Protein AF-0000000074090756 (afdb_homodimer)

Organism: Heligmosomoides polygyrus (NCBI:txid6339)

Structure (mmCIF, N/CA/C/O backbone):
data_AF-0000000074090756-model_v1
#
loop_
_entity.id
_entity.type
_entity.pdbx_description
1 polymer 'Transcriptional regulator'
#
loop_
_atom_site.group_PDB
_atom_site.id
_atom_site.type_symbol
_atom_site.label_atom_id
_atom_site.label_alt_id
_atom_site.label_comp_id
_atom_site.label_asym_id
_atom_site.label_entity_id
_atom_site.label_seq_id
_atom_site.pdbx_PDB_ins_code
_atom_site.Cartn_x
_atom_site.Cartn_y
_atom_site.Cartn_z
_atom_site.occupancy
_atom_site.B_iso_or_equiv
_atom_site.auth_seq_id
_atom_site.auth_comp_id
_atom_site.auth_asym_id
_atom_site.auth_atom_id
_atom_site.pdbx_PDB_model_num
ATOM 1 N N . LEU A 1 1 ? -20.641 3.959 28.344 1 24.17 1 LEU A N 1
ATOM 2 C CA . LEU A 1 1 ? -21.125 2.807 27.609 1 24.17 1 LEU A CA 1
ATOM 3 C C . LEU A 1 1 ? -21.109 3.082 26.109 1 24.17 1 LEU A C 1
ATOM 5 O O . LEU A 1 1 ? -20.828 2.184 25.312 1 24.17 1 LEU A O 1
ATOM 9 N N . ALA A 1 2 ? -21.719 4.281 25.625 1 32.06 2 ALA A N 1
ATOM 10 C CA . ALA A 1 2 ? -21.797 4.711 24.234 1 32.06 2 ALA A CA 1
ATOM 11 C C . ALA A 1 2 ? -20.406 4.762 23.594 1 32.06 2 ALA A C 1
ATOM 13 O O . ALA A 1 2 ? -20.25 4.582 22.391 1 32.06 2 ALA A O 1
ATOM 14 N N . SER A 1 3 ? -19.391 5.289 24.328 1 30.27 3 SER A N 1
ATOM 15 C CA . SER A 1 3 ? -18.047 5.457 23.797 1 30.27 3 SER A CA 1
ATOM 16 C C . SER A 1 3 ? -17.406 4.109 23.469 1 30.27 3 SER A C 1
ATOM 18 O O . SER A 1 3 ? -16.453 4.043 22.703 1 30.27 3 SER A O 1
ATOM 20 N N . PHE A 1 4 ? -17.594 3.074 24.344 1 32.22 4 PHE A N 1
ATOM 21 C CA . PHE A 1 4 ? -17.094 1.721 24.125 1 32.22 4 PHE A CA 1
ATOM 22 C C . PHE A 1 4 ? -17.719 1.111 22.875 1 32.22 4 PHE A C 1
ATOM 24 O O . PHE A 1 4 ? -17.203 0.12 22.344 1 32.22 4 PHE A O 1
ATOM 31 N N . VAL A 1 5 ? -18.984 1.32 22.625 1 34.88 5 VAL A N 1
ATOM 32 C CA . VAL A 1 5 ? -19.688 0.781 21.469 1 34.88 5 VAL A CA 1
ATOM 33 C C . VAL A 1 5 ? -19.141 1.413 20.188 1 34.88 5 VAL A C 1
ATOM 35 O O . VAL A 1 5 ? -19.312 0.867 19.094 1 34.88 5 VAL A O 1
ATOM 38 N N . LYS A 1 6 ? -18.844 2.658 20.203 1 39.28 6 LYS A N 1
ATOM 39 C CA . LYS A 1 6 ? -18.281 3.309 19.016 1 39.28 6 LYS A CA 1
ATOM 40 C C . LYS A 1 6 ? -16.953 2.656 18.609 1 39.28 6 LYS A C 1
ATOM 42 O O . LYS A 1 6 ? -16.547 2.738 17.453 1 39.28 6 LYS A O 1
ATOM 47 N N . ALA A 1 7 ? -16.219 2.082 19.578 1 38.94 7 ALA A N 1
ATOM 48 C CA . ALA A 1 7 ? -14.953 1.4 19.359 1 38.94 7 ALA A CA 1
ATOM 49 C C . ALA A 1 7 ? -15.164 0.058 18.656 1 38.94 7 ALA A C 1
ATOM 51 O O . ALA A 1 7 ? -14.211 -0.548 18.156 1 38.94 7 ALA A O 1
ATOM 52 N N . THR A 1 8 ? -16.234 -0.607 18.984 1 38.72 8 THR A N 1
ATOM 53 C CA . THR A 1 8 ? -16.531 -1.948 18.484 1 38.72 8 THR A CA 1
ATOM 54 C C . THR A 1 8 ? -17.016 -1.895 17.047 1 38.72 8 THR A C 1
ATOM 56 O O . THR A 1 8 ? -17.359 -2.926 16.453 1 38.72 8 THR A O 1
ATOM 59 N N . GLU A 1 9 ? -17.812 -0.86 16.656 1 43.72 9 GLU A N 1
ATOM 60 C CA . GLU A 1 9 ? -18.203 -0.873 15.258 1 43.72 9 GLU A CA 1
ATOM 61 C C . GLU A 1 9 ? -16.984 -1.07 14.352 1 43.72 9 GLU A C 1
ATOM 63 O O . GLU A 1 9 ? -15.953 -0.426 14.539 1 43.72 9 GLU A O 1
ATOM 68 N N . LYS A 1 10 ? -17.031 -2.199 13.867 1 45.69 10 LYS A N 1
ATOM 69 C CA . LYS A 1 10 ? -16 -2.439 12.859 1 45.69 10 LYS A CA 1
ATOM 70 C C . LYS A 1 10 ? -15.656 -1.155 12.117 1 45.69 10 LYS A C 1
ATOM 72 O O . LYS A 1 10 ? -16.516 -0.536 11.5 1 45.69 10 LYS A O 1
ATOM 77 N N . PRO A 1 11 ? -14.68 -0.444 12.68 1 53.34 11 PRO A N 1
ATOM 78 C CA . PRO A 1 11 ? -14.406 0.797 11.945 1 53.34 11 PRO A CA 1
ATOM 79 C C . PRO A 1 11 ? -14.688 0.678 10.453 1 53.34 11 PRO A C 1
ATOM 81 O O . PRO A 1 11 ? -14.344 -0.33 9.836 1 53.34 11 PRO A O 1
ATOM 84 N N . GLU A 1 12 ? -15.875 1.25 9.93 1 70.44 12 GLU A N 1
ATOM 85 C CA . GLU A 1 12 ? -16.125 1.373 8.492 1 70.44 12 GLU A CA 1
ATOM 86 C C . GLU A 1 12 ? -14.828 1.503 7.711 1 70.44 12 GLU A C 1
ATOM 88 O O . GLU A 1 12 ? -13.922 2.234 8.117 1 70.44 12 GLU A O 1
ATOM 93 N N . LEU A 1 13 ? -14.5 0.458 7 1 87.25 13 LEU A N 1
ATOM 94 C CA . LEU A 1 13 ? -13.344 0.496 6.109 1 87.25 13 LEU A CA 1
ATOM 95 C C . LEU A 1 13 ? -13.281 1.822 5.359 1 87.25 13 LEU A C 1
ATOM 97 O O . LEU A 1 13 ? -14.258 2.232 4.73 1 87.25 13 LEU A O 1
ATOM 101 N N . ASP A 1 14 ? -12.211 2.6 5.523 1 91.5 14 ASP A N 1
ATOM 102 C CA . ASP A 1 14 ? -12.016 3.814 4.738 1 91.5 14 ASP A CA 1
ATOM 103 C C . ASP A 1 14 ? -11.227 3.529 3.467 1 91.5 14 ASP A C 1
ATOM 105 O O . ASP A 1 14 ? -10.969 2.369 3.135 1 91.5 14 ASP A O 1
ATOM 109 N N . CYS A 1 15 ? -11.023 4.582 2.664 1 95.69 15 CYS A N 1
ATOM 110 C CA . CYS A 1 15 ? -10.375 4.434 1.369 1 95.69 15 CYS A CA 1
ATOM 111 C C . CYS A 1 15 ? -8.961 3.885 1.531 1 95.69 15 CYS A C 1
ATOM 113 O O . CYS A 1 15 ? -8.461 3.184 0.652 1 95.69 15 CYS A O 1
ATOM 115 N N . TYR A 1 16 ? -8.305 4.129 2.674 1 97 16 TYR A N 1
ATOM 116 C CA . TYR A 1 16 ? -6.957 3.625 2.928 1 97 16 TYR A CA 1
ATOM 117 C C . TYR A 1 16 ? -6.977 2.125 3.197 1 97 16 TYR A C 1
ATOM 119 O O . TYR A 1 16 ? -6.148 1.381 2.67 1 97 16 TYR A O 1
ATOM 127 N N . ASP A 1 17 ? -7.93 1.695 3.992 1 95 17 ASP A N 1
ATOM 128 C CA . ASP A 1 17 ? -8.117 0.267 4.23 1 95 17 ASP A CA 1
ATOM 129 C C . ASP A 1 17 ? -8.352 -0.483 2.922 1 95 17 ASP A C 1
ATOM 131 O O . ASP A 1 17 ? -7.727 -1.519 2.674 1 95 17 ASP A O 1
ATOM 135 N N . ILE A 1 18 ? -9.219 0.017 2.123 1 96.94 18 ILE A N 1
ATOM 136 C CA . ILE A 1 18 ? -9.617 -0.648 0.888 1 96.94 18 ILE A CA 1
ATOM 137 C C . ILE A 1 18 ? -8.414 -0.789 -0.037 1 96.94 18 ILE A C 1
ATOM 139 O O . ILE A 1 18 ? -8.133 -1.878 -0.545 1 96.94 18 ILE A O 1
ATOM 143 N N . SER A 1 19 ? -7.691 0.298 -0.228 1 97.69 19 SER A N 1
ATOM 144 C CA . SER A 1 19 ? -6.516 0.279 -1.089 1 97.69 19 SER A CA 1
ATOM 145 C C . SER A 1 19 ? -5.488 -0.738 -0.601 1 97.69 19 SER A C 1
ATOM 147 O O . SER A 1 19 ? -4.988 -1.549 -1.384 1 97.69 19 SER A O 1
ATOM 149 N N . CYS A 1 20 ? -5.262 -0.759 0.696 1 98.06 20 CYS A N 1
ATOM 150 C CA . CYS A 1 20 ? -4.227 -1.621 1.251 1 98.06 20 CYS A CA 1
ATOM 151 C C . CYS A 1 20 ? -4.684 -3.074 1.283 1 98.06 20 CYS A C 1
ATOM 153 O O . CYS A 1 20 ? -3.885 -3.986 1.074 1 98.06 20 CYS A O 1
ATOM 155 N N . MET A 1 21 ? -5.953 -3.324 1.491 1 95.5 21 MET A N 1
ATOM 156 C CA . MET A 1 21 ? -6.488 -4.684 1.443 1 95.5 21 MET A CA 1
ATOM 157 C C . MET A 1 21 ? -6.391 -5.258 0.035 1 95.5 21 MET A C 1
ATOM 159 O O . MET A 1 21 ? -6.055 -6.43 -0.14 1 95.5 21 MET A O 1
ATOM 163 N N . ASN A 1 22 ? -6.734 -4.418 -0.958 1 97.19 22 ASN A N 1
ATOM 164 C CA . ASN A 1 22 ? -6.574 -4.828 -2.35 1 97.19 22 ASN A CA 1
ATOM 165 C C . ASN A 1 22 ? -5.125 -5.188 -2.664 1 97.19 22 ASN A C 1
ATOM 167 O O . ASN A 1 22 ? -4.859 -6.191 -3.33 1 97.19 22 ASN A O 1
ATOM 171 N N . MET A 1 23 ? -4.219 -4.359 -2.164 1 98.44 23 MET A N 1
ATOM 172 C CA . MET A 1 23 ? -2.793 -4.605 -2.369 1 98.44 23 MET A CA 1
ATOM 173 C C . MET A 1 23 ? -2.373 -5.93 -1.743 1 98.44 23 MET A C 1
ATOM 175 O O . MET A 1 23 ? -1.703 -6.738 -2.387 1 98.44 23 MET A O 1
ATOM 179 N N . ALA A 1 24 ? -2.791 -6.191 -0.531 1 97.69 24 ALA A N 1
ATOM 180 C CA . ALA A 1 24 ? -2.443 -7.434 0.16 1 97.69 24 ALA A CA 1
ATOM 181 C C . ALA A 1 24 ? -2.949 -8.648 -0.609 1 97.69 24 ALA A C 1
ATOM 183 O O . ALA A 1 24 ? -2.223 -9.633 -0.777 1 97.69 24 ALA A O 1
ATOM 184 N N . SER A 1 25 ? -4.172 -8.523 -1.078 1 97.31 25 SER A N 1
ATOM 185 C CA . SER A 1 25 ? -4.781 -9.602 -1.846 1 97.31 25 SER A CA 1
ATOM 186 C C . SER A 1 25 ? -3.994 -9.883 -3.121 1 97.31 25 SER A C 1
ATOM 188 O O . SER A 1 25 ? -3.785 -11.047 -3.482 1 97.31 25 SER A O 1
ATOM 190 N N . THR A 1 26 ? -3.619 -8.852 -3.783 1 98.12 26 THR A N 1
ATOM 191 C CA . THR A 1 26 ? -2.861 -9 -5.02 1 98.12 26 THR A CA 1
ATOM 192 C C . THR A 1 26 ? -1.505 -9.641 -4.75 1 98.12 26 THR A C 1
ATOM 194 O O . THR A 1 26 ? -1.059 -10.5 -5.516 1 98.12 26 THR A O 1
ATOM 197 N N . LEU A 1 27 ? -0.871 -9.219 -3.668 1 98.19 27 LEU A N 1
ATOM 198 C CA . LEU A 1 27 ? 0.419 -9.797 -3.311 1 98.19 27 LEU A CA 1
ATOM 199 C C . LEU A 1 27 ? 0.28 -11.281 -3.002 1 98.19 27 LEU A C 1
ATOM 201 O O . LEU A 1 27 ? 1.117 -12.094 -3.416 1 98.19 27 LEU A O 1
ATOM 205 N N . ARG A 1 28 ? -0.75 -11.641 -2.377 1 95.81 28 ARG A N 1
ATOM 206 C CA . ARG A 1 28 ? -1.021 -13.047 -2.1 1 95.81 28 ARG A CA 1
ATOM 207 C C . ARG A 1 28 ? -1.191 -13.836 -3.395 1 95.81 28 ARG A C 1
ATOM 209 O O . ARG A 1 28 ? -0.729 -14.969 -3.498 1 95.81 28 ARG A O 1
ATOM 216 N N . ASN A 1 29 ? -1.888 -13.219 -4.293 1 96.44 29 ASN A N 1
ATOM 217 C CA . ASN A 1 29 ? -2.088 -13.859 -5.59 1 96.44 29 ASN A CA 1
ATOM 218 C C . ASN A 1 29 ? -0.763 -14.078 -6.316 1 96.44 29 ASN A C 1
ATOM 220 O O . ASN A 1 29 ? -0.55 -15.133 -6.922 1 96.44 29 ASN A O 1
ATOM 224 N N . ILE A 1 30 ? 0.135 -13.07 -6.262 1 97.62 30 ILE A N 1
ATOM 225 C CA . ILE A 1 30 ? 1.442 -13.203 -6.895 1 97.62 30 ILE A CA 1
ATOM 226 C C . ILE A 1 30 ? 2.225 -14.328 -6.23 1 97.62 30 ILE A C 1
ATOM 228 O O . ILE A 1 30 ? 2.902 -15.109 -6.906 1 97.62 30 ILE A O 1
ATOM 232 N N . ALA A 1 31 ? 2.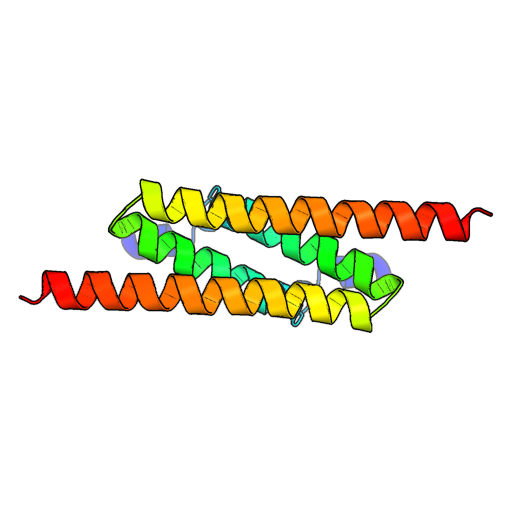088 -14.43 -4.938 1 96.56 31 ALA A N 1
ATOM 233 C CA . ALA A 1 31 ? 2.859 -15.398 -4.16 1 96.56 31 ALA A CA 1
ATOM 234 C C . ALA A 1 31 ? 2.502 -16.828 -4.555 1 96.56 31 ALA A C 1
ATOM 236 O O . ALA A 1 31 ? 3.312 -17.75 -4.398 1 96.56 31 ALA A O 1
ATOM 237 N N . ASN A 1 32 ? 1.322 -17.016 -5.07 1 94.81 32 ASN A N 1
ATOM 238 C CA . ASN A 1 32 ? 0.912 -18.328 -5.57 1 94.81 32 ASN A CA 1
ATOM 239 C C . ASN A 1 32 ? 1.738 -18.75 -6.785 1 94.81 32 ASN A C 1
ATOM 241 O O . ASN A 1 32 ? 1.812 -19.938 -7.109 1 94.81 32 ASN A O 1
ATOM 245 N N . TYR A 1 33 ? 2.393 -17.797 -7.441 1 94.19 33 TYR A N 1
ATOM 246 C CA . TYR A 1 33 ? 3.148 -18.078 -8.664 1 94.19 33 TYR A CA 1
ATOM 247 C C . TYR A 1 33 ? 4.633 -17.812 -8.453 1 94.19 33 TYR A C 1
ATOM 249 O O . TYR A 1 33 ? 5.48 -18.531 -8.992 1 94.19 33 TYR A O 1
ATOM 257 N N . ASP A 1 34 ? 4.957 -16.781 -7.703 1 96.12 34 ASP A N 1
ATOM 258 C CA . ASP A 1 34 ? 6.332 -16.312 -7.539 1 96.12 34 ASP A CA 1
ATOM 259 C C . ASP A 1 34 ? 6.516 -15.625 -6.188 1 96.12 34 ASP A C 1
ATOM 261 O O . ASP A 1 34 ? 6.293 -14.422 -6.062 1 96.12 34 ASP A O 1
ATOM 265 N N . ASP A 1 35 ? 6.969 -16.344 -5.223 1 96.69 35 ASP A N 1
ATOM 266 C CA . ASP A 1 35 ? 7.16 -15.844 -3.859 1 96.69 35 ASP A CA 1
ATOM 267 C C . ASP A 1 35 ? 8.172 -14.711 -3.822 1 96.69 35 ASP A C 1
ATOM 269 O O . ASP A 1 35 ? 8.039 -13.773 -3.033 1 96.69 35 ASP A O 1
ATOM 273 N N . VAL A 1 36 ? 9.164 -14.867 -4.695 1 98.06 36 VAL A N 1
ATOM 274 C CA . VAL A 1 36 ? 10.227 -13.867 -4.703 1 98.06 36 VAL A CA 1
ATOM 275 C C . VAL A 1 36 ? 9.68 -12.531 -5.195 1 98.06 36 VAL A C 1
ATOM 277 O O . VAL A 1 36 ? 9.93 -11.492 -4.586 1 98.06 36 VAL A O 1
ATOM 280 N N . LEU A 1 37 ? 8.898 -12.609 -6.199 1 98.25 37 LEU A N 1
ATOM 281 C CA . LEU A 1 37 ? 8.312 -11.391 -6.75 1 98.25 37 LEU A CA 1
ATOM 282 C C . LEU A 1 37 ? 7.316 -10.781 -5.77 1 98.25 37 LEU A C 1
ATOM 284 O O . LEU A 1 37 ? 7.266 -9.555 -5.613 1 98.25 37 LEU A O 1
ATOM 288 N N . ALA A 1 38 ? 6.531 -11.609 -5.105 1 98.31 38 ALA A N 1
ATOM 289 C CA . ALA A 1 38 ? 5.598 -11.117 -4.098 1 98.31 38 ALA A CA 1
ATOM 290 C C . ALA A 1 38 ? 6.336 -10.375 -2.984 1 98.31 38 ALA A C 1
ATOM 292 O O . ALA A 1 38 ? 5.902 -9.305 -2.547 1 98.31 38 ALA A O 1
ATOM 293 N N . GLN A 1 39 ? 7.434 -10.883 -2.576 1 98.31 39 GLN A N 1
ATOM 294 C CA . GLN A 1 39 ? 8.234 -10.266 -1.521 1 98.31 39 GLN A CA 1
ATOM 295 C C . GLN A 1 39 ? 8.852 -8.953 -1.995 1 98.31 39 GLN A C 1
ATOM 297 O O . GLN A 1 39 ? 9 -8.016 -1.212 1 98.31 39 GLN A O 1
ATOM 302 N N . GLU A 1 40 ? 9.211 -8.914 -3.207 1 98.56 40 GLU A N 1
ATOM 303 C CA . GLU A 1 40 ? 9.727 -7.66 -3.748 1 98.56 40 GLU A CA 1
ATOM 304 C C . GLU A 1 40 ? 8.68 -6.555 -3.688 1 98.56 40 GLU A C 1
ATOM 306 O O . GLU A 1 40 ? 8.984 -5.426 -3.297 1 98.56 40 GLU A O 1
ATOM 311 N N . PHE A 1 41 ? 7.543 -6.848 -4.09 1 98.75 41 PHE A N 1
ATOM 312 C CA . PHE A 1 41 ? 6.469 -5.867 -4.016 1 98.75 41 PHE A CA 1
ATOM 313 C C . PHE A 1 41 ? 6.176 -5.496 -2.564 1 98.75 41 PHE A C 1
ATOM 315 O O . PHE A 1 41 ? 5.918 -4.332 -2.256 1 98.75 41 PHE A O 1
ATOM 322 N N . LYS A 1 42 ? 6.137 -6.492 -1.694 1 98.75 42 LYS A N 1
ATOM 323 C CA . LYS A 1 42 ? 5.938 -6.191 -0.278 1 98.75 42 LYS A CA 1
ATOM 324 C C . LYS A 1 42 ? 6.992 -5.211 0.228 1 98.75 42 LYS A C 1
ATOM 326 O O . LYS A 1 42 ? 6.688 -4.312 1.016 1 98.75 42 LYS A O 1
ATOM 331 N N . MET A 1 43 ? 8.227 -5.375 -0.213 1 98.75 43 MET A N 1
ATOM 332 C CA . MET A 1 43 ? 9.297 -4.477 0.195 1 98.75 43 MET A CA 1
ATOM 333 C C . MET A 1 43 ? 9.031 -3.055 -0.292 1 98.75 43 MET A C 1
ATOM 335 O O . MET A 1 43 ? 9.391 -2.086 0.384 1 98.75 43 MET A O 1
ATOM 339 N N . LYS A 1 44 ? 8.469 -2.918 -1.46 1 98.75 44 LYS A N 1
ATOM 340 C CA . LYS A 1 44 ? 8.086 -1.6 -1.951 1 98.75 44 LYS A CA 1
ATOM 341 C C . LYS A 1 44 ? 7.02 -0.971 -1.059 1 98.75 44 LYS A C 1
ATOM 343 O O . LYS A 1 44 ? 7.062 0.23 -0.782 1 98.75 44 LYS A O 1
ATOM 348 N N . VAL A 1 45 ? 6.059 -1.787 -0.605 1 98.75 45 VAL A N 1
ATOM 349 C CA . VAL A 1 45 ? 5.047 -1.307 0.328 1 98.75 45 VAL A CA 1
ATOM 350 C C . VAL A 1 45 ? 5.711 -0.867 1.631 1 98.75 45 VAL A C 1
ATOM 352 O O . VAL A 1 45 ? 5.398 0.199 2.166 1 98.75 45 VAL A O 1
ATOM 355 N N . ASP A 1 46 ? 6.617 -1.653 2.133 1 98.5 46 ASP A N 1
ATOM 356 C CA . ASP A 1 46 ? 7.332 -1.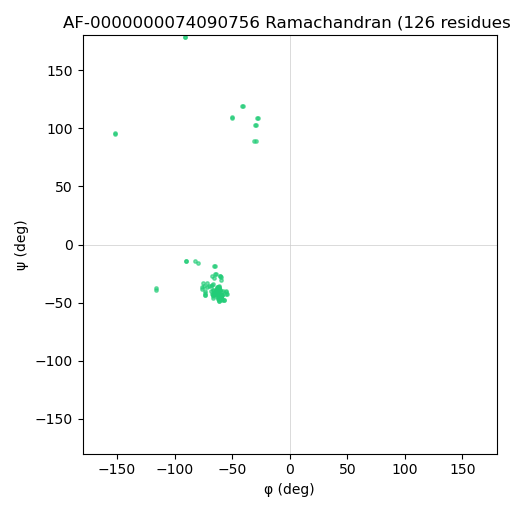337 3.365 1 98.5 46 ASP A CA 1
ATOM 357 C C . ASP A 1 46 ? 8.125 -0.038 3.223 1 98.5 46 ASP A C 1
ATOM 359 O O . ASP A 1 46 ? 8.227 0.739 4.176 1 98.5 46 ASP A O 1
ATOM 363 N N . GLN A 1 47 ? 8.656 0.141 2.062 1 98.5 47 GLN A N 1
ATOM 364 C CA . GLN A 1 47 ? 9.406 1.37 1.811 1 98.5 47 GLN A CA 1
ATOM 365 C C . GLN A 1 47 ? 8.484 2.586 1.841 1 98.5 47 GLN A C 1
ATOM 367 O O . GLN A 1 47 ? 8.836 3.627 2.396 1 98.5 47 GLN A O 1
ATOM 372 N N . LEU A 1 48 ? 7.367 2.498 1.193 1 98.62 48 LEU A N 1
ATOM 373 C CA . LEU A 1 48 ? 6.379 3.568 1.251 1 98.62 48 LEU A CA 1
ATOM 374 C C . LEU A 1 48 ? 5.949 3.834 2.689 1 98.62 48 LEU A C 1
ATOM 376 O O . LEU A 1 48 ? 5.742 4.988 3.078 1 98.62 48 LEU A O 1
ATOM 380 N N . GLN A 1 49 ? 5.781 2.736 3.49 1 98.56 49 GLN A N 1
ATOM 381 C CA . GLN A 1 49 ? 5.43 2.861 4.898 1 98.56 49 GLN A CA 1
ATOM 382 C C . GLN A 1 49 ? 6.484 3.662 5.66 1 98.56 49 GLN A C 1
ATOM 384 O O . GLN A 1 49 ? 6.145 4.508 6.492 1 98.56 49 GLN A O 1
ATOM 389 N N . LEU A 1 50 ? 7.688 3.377 5.406 1 98.62 50 LEU A N 1
ATOM 390 C CA . LEU A 1 50 ? 8.773 4.098 6.062 1 98.62 50 LEU A CA 1
ATOM 391 C C . LEU A 1 50 ? 8.734 5.578 5.707 1 98.62 50 LEU A C 1
ATOM 393 O O . LEU A 1 50 ? 8.891 6.434 6.582 1 98.62 50 LEU A O 1
ATOM 397 N N . GLU A 1 51 ? 8.57 5.895 4.426 1 98.62 51 GLU A N 1
ATOM 398 C CA . GLU A 1 51 ? 8.461 7.281 3.977 1 98.62 51 GLU A CA 1
ATOM 399 C C . GLU A 1 51 ? 7.293 7.988 4.648 1 98.62 51 GLU A C 1
ATOM 401 O O . GLU A 1 51 ? 7.43 9.125 5.117 1 98.62 51 GLU A O 1
ATOM 406 N N . ALA A 1 52 ? 6.164 7.363 4.652 1 98.5 52 ALA A N 1
ATOM 407 C CA . ALA A 1 52 ? 4.961 7.934 5.254 1 98.5 52 ALA A CA 1
ATOM 408 C C . ALA A 1 52 ? 5.152 8.156 6.754 1 98.5 52 ALA A C 1
ATOM 410 O O . ALA A 1 52 ? 4.695 9.164 7.301 1 98.5 52 ALA A O 1
ATOM 411 N N . THR A 1 53 ? 5.785 7.23 7.473 1 98.12 53 THR A N 1
ATOM 412 C CA . THR A 1 53 ? 6.043 7.352 8.898 1 98.12 53 THR A CA 1
ATOM 413 C C . THR A 1 53 ? 6.922 8.562 9.195 1 98.12 53 THR A C 1
ATOM 415 O O . THR A 1 53 ? 6.73 9.25 10.203 1 98.12 53 THR A O 1
ATOM 418 N N . GLN A 1 54 ? 7.84 8.766 8.32 1 97.44 54 GLN A N 1
ATOM 419 C CA . GLN A 1 54 ? 8.711 9.93 8.469 1 97.44 54 GLN A CA 1
ATOM 420 C C . GLN A 1 54 ? 7.906 11.227 8.398 1 97.44 54 GLN A C 1
ATOM 422 O O . GLN A 1 54 ? 8.203 12.18 9.125 1 97.44 54 GLN A O 1
ATOM 427 N N . GLU A 1 55 ? 6.969 11.258 7.5 1 97 55 GLU A N 1
ATOM 428 C CA . GLU A 1 55 ? 6.105 12.43 7.395 1 97 55 GLU A CA 1
ATOM 429 C C . GLU A 1 55 ? 5.297 12.633 8.672 1 97 55 GLU A C 1
ATOM 431 O O . GLU A 1 55 ? 5.121 13.766 9.125 1 97 55 GLU A O 1
ATOM 436 N N . VAL A 1 56 ? 4.805 11.594 9.258 1 95.38 56 VAL A N 1
ATOM 437 C CA . VAL A 1 56 ? 4.066 11.695 10.516 1 95.38 56 VAL A CA 1
ATOM 438 C C . VAL A 1 56 ? 4.961 12.305 11.594 1 95.38 56 VAL A C 1
ATOM 440 O O . VAL A 1 56 ? 4.523 13.18 12.344 1 95.38 56 VAL A O 1
ATOM 443 N N . ILE A 1 57 ? 6.188 11.828 11.609 1 95 57 ILE A N 1
ATOM 444 C CA . ILE A 1 57 ? 7.152 12.32 12.586 1 95 57 ILE A CA 1
ATOM 445 C C . ILE A 1 57 ? 7.395 13.812 12.367 1 95 57 ILE A C 1
ATOM 447 O O . ILE A 1 57 ? 7.426 14.594 13.32 1 95 57 ILE A O 1
ATOM 451 N N . ARG A 1 58 ? 7.488 14.25 11.102 1 94.75 58 ARG A N 1
ATOM 452 C CA . ARG A 1 58 ? 7.711 15.656 10.758 1 94.75 58 ARG A CA 1
ATOM 453 C C . ARG A 1 58 ? 6.551 16.516 11.234 1 94.75 58 ARG A C 1
ATOM 455 O O . ARG A 1 58 ? 6.762 17.594 11.789 1 94.75 58 ARG A O 1
ATOM 462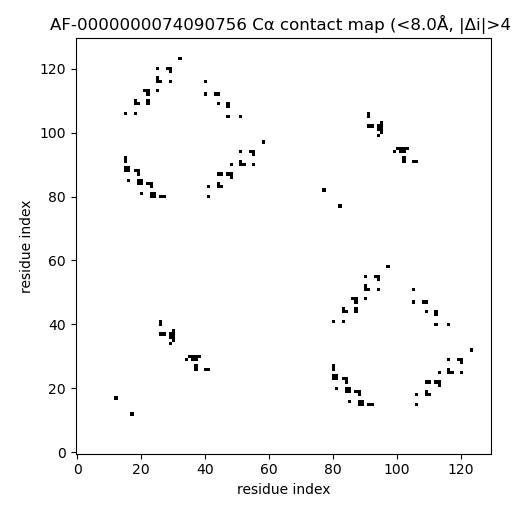 N N . PHE A 1 59 ? 5.316 16.078 11.086 1 93.44 59 PHE A N 1
ATOM 463 C CA . PHE A 1 59 ? 4.137 16.812 11.523 1 93.44 59 PHE A CA 1
ATOM 464 C C . PHE A 1 59 ? 4.105 16.938 13.039 1 93.44 59 PHE A C 1
ATOM 466 O O . PHE A 1 59 ? 3.801 18 13.578 1 93.44 59 PHE A O 1
ATOM 473 N N . LYS A 1 60 ? 4.41 15.922 13.719 1 90.94 60 LYS A N 1
ATOM 474 C CA . LYS A 1 60 ? 4.352 15.898 15.172 1 90.94 60 LYS A CA 1
ATOM 475 C C . LYS A 1 60 ? 5.41 16.828 15.773 1 90.94 60 LYS A C 1
ATOM 477 O O . LYS A 1 60 ? 5.164 17.469 16.797 1 90.94 60 LYS A O 1
ATOM 482 N N . ARG A 1 61 ? 6.531 16.906 15.125 1 89.75 61 ARG A N 1
ATOM 483 C CA . ARG A 1 61 ? 7.598 17.781 15.586 1 89.75 61 ARG A CA 1
ATOM 484 C C . ARG A 1 61 ? 7.258 19.25 15.312 1 89.75 61 ARG A C 1
ATOM 486 O O . ARG A 1 61 ? 7.559 20.125 16.125 1 89.75 61 ARG A O 1
ATOM 493 N N . GLY A 1 62 ? 6.68 19.531 14.156 1 86.69 62 GLY A N 1
ATOM 494 C CA . GLY A 1 62 ? 6.289 20.875 13.82 1 86.69 62 GLY A CA 1
ATOM 495 C C . GLY A 1 62 ? 5.16 21.406 14.68 1 86.69 62 GLY A C 1
ATOM 496 O O . GLY A 1 62 ? 5.043 22.625 14.891 1 86.69 62 GLY A O 1
ATOM 497 N N . SER A 1 63 ? 4.363 20.484 15.164 1 75.06 63 SER A N 1
ATOM 498 C CA . SER A 1 63 ? 3.225 20.906 15.977 1 75.06 63 SER A CA 1
ATOM 499 C C . SER A 1 63 ? 3.646 21.172 17.422 1 75.06 63 SER A C 1
ATOM 501 O O . SER A 1 63 ? 2.887 21.766 18.188 1 75.06 63 SER A O 1
ATOM 503 N N . GLN A 1 64 ? 4.816 20.719 17.766 1 74.25 64 GLN A N 1
ATOM 504 C CA . GLN A 1 64 ? 5.309 20.922 19.125 1 74.25 64 GLN A CA 1
ATOM 505 C C . GLN A 1 64 ? 6.098 22.234 19.219 1 74.25 64 GLN A C 1
ATOM 507 O O . GLN A 1 64 ? 6.332 22.734 20.312 1 74.25 64 GLN A O 1
ATOM 512 N N . ASP A 1 65 ? 6.453 22.812 18.125 1 58.97 65 ASP A N 1
ATOM 513 C CA . ASP A 1 65 ? 7.113 24.109 18.141 1 58.97 65 ASP A CA 1
ATOM 514 C C . ASP A 1 65 ? 6.109 25.234 17.953 1 58.97 65 ASP A C 1
ATOM 516 O O . ASP A 1 65 ? 5.168 25.109 17.156 1 58.97 65 ASP A O 1
ATOM 520 N N . LEU B 1 1 ? -18.516 -29.797 5.633 1 24.14 1 LEU B N 1
ATOM 521 C CA . LEU B 1 1 ? -18.609 -28.953 6.816 1 24.14 1 LEU B CA 1
ATOM 522 C C . LEU B 1 1 ? -17.25 -28.375 7.191 1 24.14 1 LEU B C 1
ATOM 524 O O . LEU B 1 1 ? -17.156 -27.219 7.613 1 24.14 1 LEU B O 1
ATOM 528 N N . ALA B 1 2 ? -16.125 -29.297 7.281 1 32.38 2 ALA B N 1
ATOM 529 C CA . ALA B 1 2 ? -14.758 -28.922 7.625 1 32.38 2 ALA B CA 1
ATOM 530 C C . ALA B 1 2 ? -14.234 -27.828 6.688 1 32.38 2 ALA B C 1
ATOM 532 O O . ALA B 1 2 ? -13.406 -27.016 7.078 1 32.38 2 ALA B O 1
ATOM 533 N N . SER B 1 3 ? -14.516 -27.984 5.383 1 31.09 3 SER B N 1
ATOM 534 C CA . SER B 1 3 ? -13.992 -27.047 4.391 1 31.09 3 SER B CA 1
ATOM 535 C C . SER B 1 3 ? -14.562 -25.641 4.594 1 31.09 3 SER B C 1
ATOM 537 O O . SER B 1 3 ? -13.953 -24.656 4.172 1 31.09 3 SER B O 1
ATOM 539 N N . PHE B 1 4 ? -15.836 -25.5 4.883 1 32 4 PHE B N 1
ATOM 540 C CA . PHE B 1 4 ? -16.5 -24.234 5.164 1 32 4 PHE B CA 1
ATOM 541 C C . PHE B 1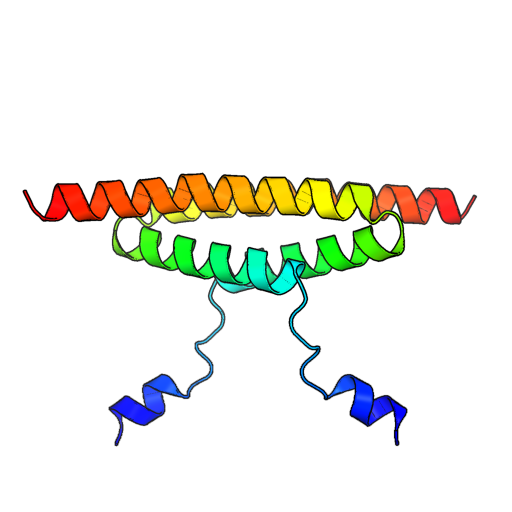 4 ? -15.914 -23.578 6.41 1 32 4 PHE B C 1
ATOM 543 O O . PHE B 1 4 ? -16.094 -22.391 6.625 1 32 4 PHE B O 1
ATOM 550 N N . VAL B 1 5 ? -15.617 -24.344 7.457 1 35.16 5 VAL B N 1
ATOM 551 C CA . VAL B 1 5 ? -15.039 -23.844 8.695 1 35.16 5 VAL B CA 1
ATOM 552 C C . VAL B 1 5 ? -13.648 -23.281 8.422 1 35.16 5 VAL B C 1
ATOM 554 O O . VAL B 1 5 ? -13.141 -22.438 9.18 1 35.16 5 VAL B O 1
ATOM 557 N N . LYS B 1 6 ? -12.898 -23.922 7.617 1 38.41 6 LYS B N 1
ATOM 558 C CA . LYS B 1 6 ? -11.562 -23.438 7.27 1 38.41 6 LYS B CA 1
ATOM 559 C C . LYS B 1 6 ? -11.633 -22.047 6.625 1 38.41 6 LYS B C 1
ATOM 561 O O . LYS B 1 6 ? -10.672 -21.281 6.695 1 38.41 6 LYS B O 1
ATOM 566 N N . ALA B 1 7 ? -12.703 -21.766 5.934 1 38.69 7 ALA B N 1
ATOM 567 C CA . ALA B 1 7 ? -12.914 -20.469 5.289 1 38.69 7 ALA B CA 1
ATOM 568 C C . ALA B 1 7 ? -13.211 -19.391 6.316 1 38.69 7 ALA B C 1
ATOM 570 O O . ALA B 1 7 ? -13.188 -18.188 5.996 1 38.69 7 ALA B O 1
ATOM 571 N N . THR B 1 8 ? -13.859 -19.75 7.359 1 38.47 8 THR B N 1
ATOM 572 C CA . THR B 1 8 ? -14.312 -18.828 8.398 1 38.47 8 THR B CA 1
ATOM 573 C C . THR B 1 8 ? -13.148 -18.406 9.289 1 38.47 8 THR B C 1
ATOM 575 O O . THR B 1 8 ? -13.336 -17.625 10.227 1 38.47 8 THR B O 1
ATOM 578 N N . GLU B 1 9 ? -12.172 -19.375 9.625 1 42.94 9 GLU B N 1
ATOM 579 C CA . GLU B 1 9 ? -11.086 -18.875 10.461 1 42.94 9 GLU B CA 1
ATOM 580 C C . GLU B 1 9 ? -10.492 -17.594 9.883 1 42.94 9 GLU B C 1
ATOM 582 O O . GLU B 1 9 ? -10.258 -17.5 8.68 1 42.94 9 GLU B O 1
ATOM 587 N N . LYS B 1 10 ? -10.789 -16.625 10.594 1 45.94 10 LYS B N 1
ATOM 588 C CA . LYS B 1 10 ? -10.133 -15.383 10.211 1 45.94 10 LYS B CA 1
ATOM 589 C C . LYS B 1 10 ? -8.773 -15.648 9.57 1 45.94 10 LYS B C 1
ATOM 591 O O . LYS B 1 10 ? -7.898 -16.25 10.195 1 45.94 10 LYS B O 1
ATOM 596 N N . PRO B 1 11 ? -8.781 -15.836 8.234 1 53.47 11 PRO B N 1
ATOM 597 C CA . PRO B 1 11 ? -7.461 -16.125 7.676 1 53.47 11 PRO B CA 1
ATOM 598 C C . PRO B 1 11 ? -6.324 -15.492 8.477 1 53.47 11 PRO B C 1
ATOM 600 O O . PRO B 1 11 ? -6.441 -14.344 8.906 1 53.47 11 PRO B O 1
ATOM 603 N N . GLU B 1 12 ? -5.559 -16.312 9.336 1 71.25 12 GLU B N 1
ATOM 604 C CA . GLU B 1 12 ? -4.332 -15.836 9.969 1 71.25 12 GLU B CA 1
ATOM 605 C C . GLU B 1 12 ? -3.658 -14.758 9.125 1 71.25 12 GLU B C 1
ATOM 607 O O . GLU B 1 12 ? -3.578 -14.883 7.902 1 71.25 12 GLU B O 1
ATOM 612 N N . LEU B 1 13 ? -3.719 -13.562 9.602 1 87.88 13 LEU B N 1
ATOM 613 C CA . LEU B 1 13 ? -3.006 -12.469 8.953 1 87.88 13 LEU B CA 1
ATOM 614 C C . LEU B 1 13 ? -1.625 -12.922 8.484 1 87.88 13 LEU B C 1
ATOM 616 O O . LEU B 1 13 ? -0.847 -13.461 9.273 1 87.88 13 LEU B O 1
ATOM 620 N N . ASP B 1 14 ? -1.35 -12.867 7.195 1 91.44 14 ASP B N 1
ATOM 621 C CA . ASP B 1 14 ? -0.009 -13.156 6.691 1 91.44 14 ASP B CA 1
ATOM 622 C C . ASP B 1 14 ? 0.827 -11.883 6.605 1 91.44 14 ASP B C 1
ATOM 624 O O . ASP B 1 14 ? 0.407 -10.82 7.078 1 91.44 14 ASP B O 1
ATOM 628 N N . CYS B 1 15 ? 2.09 -12.055 6.176 1 95.69 15 CYS B N 1
ATOM 629 C CA . CYS B 1 15 ? 3.025 -10.938 6.145 1 95.69 15 CYS B CA 1
ATOM 630 C C . CYS B 1 15 ? 2.521 -9.836 5.223 1 95.69 15 CYS B C 1
ATOM 632 O O . CYS B 1 15 ? 2.797 -8.656 5.453 1 95.69 15 CYS B O 1
ATOM 634 N N . TYR B 1 16 ? 1.714 -10.164 4.203 1 97 16 TYR B N 1
ATOM 635 C CA . TYR B 1 16 ? 1.166 -9.172 3.281 1 97 16 TYR B CA 1
ATOM 636 C C . TYR B 1 16 ? 0.062 -8.359 3.949 1 97 16 TYR B C 1
ATOM 638 O O . TYR B 1 16 ? 0.021 -7.137 3.818 1 97 16 TYR B O 1
ATOM 646 N N . ASP B 1 17 ? -0.791 -9.047 4.668 1 94.88 17 ASP B N 1
ATOM 647 C CA . ASP B 1 17 ? -1.817 -8.359 5.445 1 94.88 17 ASP B CA 1
ATOM 648 C C . ASP B 1 17 ? -1.193 -7.367 6.43 1 94.88 17 ASP B C 1
ATOM 650 O O . ASP B 1 17 ? -1.626 -6.219 6.52 1 94.88 17 ASP B O 1
ATOM 654 N N . ILE B 1 18 ? -0.225 -7.801 7.145 1 96.94 18 ILE B N 1
ATOM 655 C CA . ILE B 1 18 ? 0.398 -7 8.195 1 96.94 18 ILE B CA 1
ATOM 656 C C . ILE B 1 18 ? 1.011 -5.742 7.59 1 96.94 18 ILE B C 1
ATOM 658 O O . ILE B 1 18 ? 0.765 -4.633 8.062 1 96.94 18 ILE B O 1
ATOM 662 N N . SER B 1 19 ? 1.764 -5.918 6.52 1 97.69 19 SER B N 1
ATOM 663 C CA . SER B 1 19 ? 2.404 -4.785 5.859 1 97.69 19 SER B CA 1
ATOM 664 C C . SER B 1 19 ? 1.371 -3.771 5.379 1 97.69 19 SER B C 1
ATOM 666 O O . SER B 1 19 ? 1.504 -2.572 5.633 1 97.69 19 SER B O 1
ATOM 668 N N . CYS B 1 20 ? 0.354 -4.254 4.789 1 98.06 20 CYS B N 1
ATOM 669 C CA . CYS B 1 20 ? -0.641 -3.365 4.199 1 98.06 20 CYS B CA 1
ATOM 670 C C . CYS B 1 20 ? -1.504 -2.725 5.281 1 98.06 20 CYS B C 1
ATOM 672 O O . CYS B 1 20 ? -1.9 -1.564 5.156 1 98.06 20 CYS B O 1
ATOM 674 N N . MET B 1 21 ? -1.828 -3.43 6.363 1 95.5 21 MET B N 1
ATOM 675 C CA . MET B 1 21 ? -2.576 -2.852 7.477 1 95.5 21 MET B CA 1
ATOM 676 C C . MET B 1 21 ? -1.779 -1.739 8.148 1 95.5 21 MET B C 1
ATOM 678 O O . MET B 1 21 ? -2.34 -0.709 8.523 1 95.5 21 MET B O 1
ATOM 682 N N . ASN B 1 22 ? -0.451 -1.98 8.32 1 97.25 22 ASN B N 1
ATOM 683 C CA . ASN B 1 22 ? 0.423 -0.938 8.852 1 97.25 22 ASN B CA 1
ATOM 684 C C . ASN B 1 22 ? 0.405 0.307 7.965 1 97.25 22 ASN B C 1
ATOM 686 O O . ASN B 1 22 ? 0.34 1.43 8.469 1 97.25 22 ASN B O 1
ATOM 690 N N . MET B 1 23 ? 0.457 0.074 6.66 1 98.44 23 MET B N 1
ATOM 691 C CA . MET B 1 23 ? 0.426 1.176 5.699 1 98.44 23 MET B CA 1
ATOM 692 C C . MET B 1 23 ? -0.876 1.96 5.816 1 98.44 23 MET B C 1
ATOM 694 O O . MET B 1 23 ? -0.861 3.191 5.883 1 98.44 23 MET B O 1
ATOM 698 N N . ALA B 1 24 ? -2.002 1.295 5.879 1 97.5 24 ALA B N 1
ATOM 699 C CA . ALA B 1 24 ? -3.301 1.954 5.996 1 97.5 24 ALA B CA 1
ATOM 700 C C . ALA B 1 24 ? -3.369 2.811 7.258 1 97.5 24 ALA B C 1
ATOM 702 O O . ALA B 1 24 ? -3.836 3.951 7.215 1 97.5 24 ALA B O 1
ATOM 703 N N . SER B 1 25 ? -2.871 2.225 8.344 1 97.31 25 SER B N 1
ATOM 704 C CA . SER B 1 25 ? -2.863 2.934 9.617 1 97.31 25 SER B CA 1
ATOM 705 C C . SER B 1 25 ? -2.027 4.207 9.539 1 97.31 25 SER B C 1
ATOM 707 O O . SER B 1 25 ? -2.424 5.25 10.055 1 97.31 25 SER B O 1
ATOM 709 N N . THR B 1 26 ? -0.888 4.086 8.938 1 98.12 26 THR B N 1
ATOM 710 C CA . THR B 1 26 ? -0.002 5.238 8.797 1 98.12 26 THR B CA 1
ATOM 711 C C . THR B 1 26 ? -0.649 6.316 7.938 1 98.12 26 THR B C 1
ATOM 713 O O . THR B 1 26 ? -0.553 7.508 8.25 1 98.12 26 THR B O 1
ATOM 716 N N . LEU B 1 27 ? -1.309 5.906 6.855 1 98.19 27 LEU B N 1
ATOM 717 C CA . LEU B 1 27 ? -1.983 6.859 5.984 1 98.19 27 LEU B CA 1
ATOM 718 C C . LEU B 1 27 ? -3.102 7.582 6.727 1 98.19 27 LEU B C 1
ATOM 720 O O . LEU B 1 27 ? -3.273 8.797 6.578 1 98.19 27 LEU B O 1
ATOM 724 N N . ARG B 1 28 ? -3.77 6.891 7.543 1 95.81 28 ARG B N 1
ATOM 725 C CA . ARG B 1 28 ? -4.805 7.504 8.367 1 95.81 28 ARG B CA 1
ATOM 726 C C . ARG B 1 28 ? -4.215 8.547 9.312 1 95.81 28 ARG B C 1
ATOM 728 O O . ARG B 1 28 ? -4.809 9.602 9.531 1 95.81 28 ARG B O 1
ATOM 735 N N . ASN B 1 29 ? -3.102 8.18 9.867 1 96.5 29 ASN B N 1
ATOM 736 C CA . ASN B 1 29 ? -2.418 9.109 10.766 1 96.5 29 ASN B CA 1
ATOM 737 C C . ASN B 1 29 ? -2.004 10.383 10.031 1 96.5 29 ASN B C 1
ATOM 739 O O . ASN B 1 29 ? -2.137 11.484 10.578 1 96.5 29 ASN B O 1
ATOM 743 N N . ILE B 1 30 ? -1.483 10.242 8.789 1 97.62 30 ILE B N 1
ATOM 744 C CA . ILE B 1 30 ? -1.094 11.406 8 1 97.62 30 ILE B CA 1
ATOM 745 C C . ILE B 1 30 ? -2.32 12.266 7.711 1 97.62 30 ILE B C 1
ATOM 747 O O . ILE B 1 30 ? -2.25 13.5 7.766 1 97.62 30 ILE B O 1
ATOM 751 N N . ALA B 1 31 ? -3.432 11.633 7.473 1 96.56 31 ALA B N 1
ATOM 752 C CA . ALA B 1 31 ? -4.656 12.336 7.078 1 96.56 31 ALA B CA 1
ATOM 753 C C . ALA B 1 31 ? -5.156 13.234 8.203 1 96.56 31 ALA B C 1
ATOM 755 O O . ALA B 1 31 ? -5.848 14.227 7.953 1 96.56 31 ALA B O 1
ATOM 756 N N . ASN B 1 32 ? -4.805 12.891 9.406 1 94.88 32 ASN B N 1
ATOM 757 C CA . ASN B 1 32 ? -5.141 13.742 10.547 1 94.88 32 ASN B CA 1
ATOM 758 C C . ASN B 1 32 ? -4.43 15.086 10.469 1 94.88 32 ASN B C 1
ATOM 760 O O . ASN B 1 32 ? -4.863 16.062 11.094 1 94.88 32 ASN B O 1
ATOM 764 N N . TYR B 1 33 ? -3.369 15.195 9.672 1 94.19 33 TYR B N 1
ATOM 765 C CA . TYR B 1 33 ? -2.568 16.406 9.578 1 94.19 33 TYR B CA 1
ATOM 766 C C . TYR B 1 33 ? -2.65 17.016 8.18 1 94.19 33 TYR B C 1
ATOM 768 O O . TYR B 1 33 ? -2.664 18.234 8.023 1 94.19 33 TYR B O 1
ATOM 776 N N . ASP B 1 34 ? -2.658 16.172 7.172 1 96.06 34 ASP B N 1
ATOM 777 C CA . ASP B 1 34 ? -2.578 16.594 5.777 1 96.06 34 ASP B CA 1
ATOM 778 C C . ASP B 1 34 ? -3.277 15.586 4.859 1 96.06 34 ASP B C 1
ATOM 780 O O . ASP B 1 34 ? -2.664 14.617 4.406 1 96.06 34 ASP B O 1
ATOM 784 N N . ASP B 1 35 ? -4.488 15.836 4.531 1 96.69 35 ASP B N 1
ATOM 785 C CA . ASP B 1 35 ? -5.309 14.953 3.701 1 96.69 35 ASP B CA 1
ATOM 786 C C . ASP B 1 35 ? -4.711 14.805 2.305 1 96.69 35 ASP B C 1
ATOM 788 O O . ASP B 1 35 ? -4.797 13.734 1.7 1 96.69 35 ASP B O 1
ATOM 792 N N . VAL B 1 36 ? -4.156 15.906 1.858 1 98 36 VAL B N 1
ATOM 793 C CA . VAL B 1 36 ? -3.609 15.898 0.507 1 98 36 VAL B CA 1
ATOM 794 C C . VAL B 1 36 ? -2.404 14.961 0.446 1 98 36 VAL B C 1
ATOM 796 O O . VAL B 1 36 ? -2.293 14.141 -0.467 1 98 36 VAL B O 1
ATOM 799 N N . LEU B 1 37 ? -1.578 15.062 1.453 1 98.19 37 LEU B N 1
ATOM 800 C CA . LEU B 1 37 ? -0.396 14.203 1.503 1 98.19 37 LEU B CA 1
ATOM 801 C C . LEU B 1 37 ? -0.788 12.742 1.689 1 98.19 37 LEU B C 1
ATOM 803 O O . LEU B 1 37 ? -0.195 11.852 1.075 1 98.19 37 LEU B O 1
ATOM 807 N N . ALA B 1 38 ? -1.811 12.492 2.518 1 98.31 38 ALA B N 1
ATOM 808 C CA . ALA B 1 38 ? -2.301 11.125 2.703 1 98.31 38 ALA B CA 1
ATOM 809 C C . ALA B 1 38 ? -2.795 10.539 1.386 1 98.31 38 ALA B C 1
ATOM 811 O O . ALA B 1 38 ? -2.504 9.383 1.067 1 98.31 38 ALA B O 1
ATOM 812 N N . GLN B 1 39 ? -3.438 11.312 0.611 1 98.31 39 GLN B N 1
ATOM 813 C CA . GLN B 1 39 ? -3.963 10.867 -0.674 1 98.31 39 GLN B CA 1
ATOM 814 C C . GLN B 1 39 ? -2.838 10.617 -1.675 1 98.31 39 GLN B C 1
ATOM 816 O O . GLN B 1 39 ? -2.928 9.719 -2.51 1 98.31 39 GLN B O 1
ATOM 821 N N . GLU B 1 40 ? -1.839 11.406 -1.597 1 98.56 40 GLU B N 1
ATOM 822 C CA . GLU B 1 40 ? -0.686 11.172 -2.461 1 98.56 40 GLU B CA 1
ATOM 823 C C . GLU B 1 40 ? -0.046 9.82 -2.178 1 98.56 40 GLU B C 1
ATOM 825 O O . GLU B 1 40 ? 0.295 9.078 -3.104 1 98.56 40 GLU B O 1
ATOM 830 N N . PHE B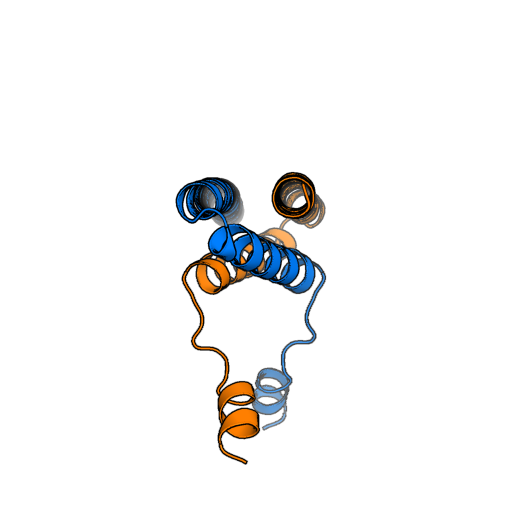 1 41 ? 0.109 9.539 -0.978 1 98.69 41 PHE B N 1
ATOM 831 C CA . PHE B 1 41 ? 0.666 8.242 -0.617 1 98.69 41 PHE B CA 1
ATOM 832 C C . PHE B 1 41 ? -0.276 7.113 -1.029 1 98.69 41 PHE B C 1
ATOM 834 O O . PHE B 1 41 ? 0.171 6.062 -1.494 1 98.69 41 PHE B O 1
ATOM 841 N N . LYS B 1 42 ? -1.522 7.305 -0.792 1 98.75 42 LYS B N 1
ATOM 842 C CA . LYS B 1 42 ? -2.484 6.301 -1.238 1 98.75 42 LYS B CA 1
ATOM 843 C C . LYS B 1 42 ? -2.354 6.039 -2.736 1 98.75 42 LYS B C 1
ATOM 845 O O . LYS B 1 42 ? -2.451 4.895 -3.184 1 98.75 42 LYS B O 1
ATOM 850 N N . MET B 1 43 ? -2.16 7.082 -3.504 1 98.75 43 MET B N 1
ATOM 851 C CA . MET B 1 43 ? -2 6.938 -4.945 1 98.75 43 MET B CA 1
ATOM 852 C C . MET B 1 43 ? -0.759 6.117 -5.277 1 98.75 43 MET B C 1
ATOM 854 O O . MET B 1 43 ? -0.747 5.371 -6.258 1 98.75 43 MET B O 1
ATOM 858 N N . LYS B 1 44 ? 0.304 6.27 -4.52 1 98.75 44 LYS B N 1
ATOM 859 C CA . LYS B 1 44 ? 1.492 5.438 -4.695 1 98.75 44 LYS B CA 1
ATOM 860 C C . LYS B 1 44 ? 1.18 3.967 -4.438 1 98.75 44 LYS B C 1
ATOM 862 O O . LYS B 1 44 ? 1.659 3.09 -5.16 1 98.75 44 LYS B O 1
ATOM 867 N N . VAL B 1 45 ? 0.354 3.709 -3.414 1 98.75 45 VAL B N 1
ATOM 868 C CA . VAL B 1 45 ? -0.08 2.344 -3.133 1 98.75 45 VAL B CA 1
ATOM 869 C C . VAL B 1 45 ? -0.897 1.811 -4.309 1 98.75 45 VAL B C 1
ATOM 871 O O . VAL B 1 45 ? -0.69 0.679 -4.754 1 98.75 45 VAL B O 1
ATOM 874 N N . ASP B 1 46 ? -1.797 2.605 -4.809 1 98.5 46 ASP B N 1
ATOM 875 C CA . ASP B 1 46 ? -2.637 2.211 -5.938 1 98.5 46 ASP B CA 1
ATOM 876 C C . ASP B 1 46 ? -1.791 1.914 -7.172 1 98.5 46 ASP B C 1
ATOM 878 O O . ASP B 1 46 ? -2.105 1.003 -7.941 1 98.5 46 ASP B O 1
ATOM 882 N N . GLN B 1 47 ? -0.739 2.676 -7.336 1 98.56 47 GLN B N 1
ATOM 883 C CA . GLN B 1 47 ? 0.158 2.449 -8.461 1 98.56 47 GLN B CA 1
ATOM 884 C C . GLN B 1 47 ? 0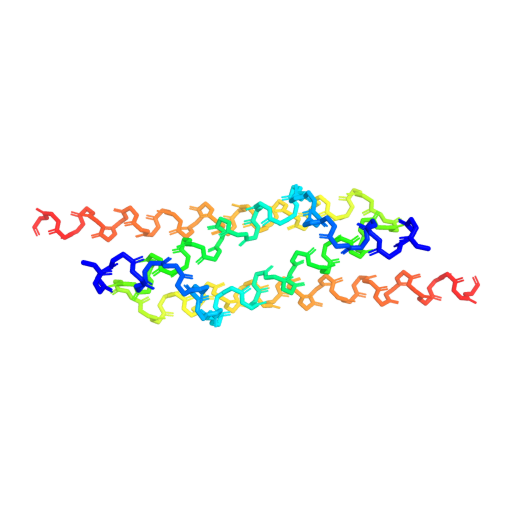.887 1.115 -8.328 1 98.56 47 GLN B C 1
ATOM 886 O O . GLN B 1 47 ? 1.031 0.379 -9.305 1 98.56 47 GLN B O 1
ATOM 891 N N . LEU B 1 48 ? 1.354 0.852 -7.141 1 98.62 48 LEU B N 1
ATOM 892 C CA . LEU B 1 48 ? 1.98 -0.44 -6.883 1 98.62 48 LEU B CA 1
ATOM 893 C C . LEU B 1 48 ? 0.996 -1.58 -7.125 1 98.62 48 LEU B C 1
ATOM 895 O O . LEU B 1 48 ? 1.372 -2.627 -7.656 1 98.62 48 LEU B O 1
ATOM 899 N N . GLN B 1 49 ? -0.244 -1.377 -6.73 1 98.56 49 GLN B N 1
ATOM 900 C CA . GLN B 1 49 ? -1.296 -2.363 -6.953 1 98.56 49 GLN B CA 1
ATOM 901 C C . GLN B 1 49 ? -1.49 -2.635 -8.438 1 98.56 49 GLN B C 1
ATOM 903 O O . GLN B 1 49 ? -1.652 -3.787 -8.852 1 98.56 49 GLN B O 1
ATOM 908 N N . LEU B 1 50 ? -1.53 -1.623 -9.195 1 98.62 50 LEU B N 1
ATOM 909 C CA . LEU B 1 50 ? -1.687 -1.769 -10.633 1 98.62 50 LEU B CA 1
ATOM 910 C C . LEU B 1 50 ? -0.527 -2.561 -11.234 1 98.62 50 LEU B C 1
ATOM 912 O O . LEU B 1 50 ? -0.737 -3.447 -12.062 1 98.62 50 LEU B O 1
ATOM 916 N N . GLU B 1 51 ? 0.709 -2.225 -10.844 1 98.56 51 GLU B N 1
ATOM 917 C CA . GLU B 1 51 ? 1.893 -2.949 -11.297 1 98.56 51 GLU B CA 1
ATOM 918 C C . GLU B 1 51 ? 1.819 -4.422 -10.914 1 98.56 51 GLU B C 1
ATOM 920 O O . GLU B 1 51 ? 2.102 -5.297 -11.734 1 98.56 51 GLU B O 1
ATOM 925 N N . ALA B 1 52 ? 1.471 -4.684 -9.695 1 98.5 52 ALA B N 1
ATOM 926 C CA . ALA B 1 52 ? 1.369 -6.051 -9.203 1 98.5 52 ALA B CA 1
ATOM 927 C C . ALA B 1 52 ? 0.286 -6.828 -9.945 1 98.5 52 ALA B C 1
ATOM 929 O O . ALA B 1 52 ? 0.458 -8.008 -10.25 1 98.5 52 ALA B O 1
ATOM 930 N N . THR B 1 53 ? -0.832 -6.227 -10.242 1 98.19 53 THR B N 1
ATOM 931 C CA . THR B 1 53 ? -1.928 -6.855 -10.969 1 98.19 53 THR B CA 1
ATOM 932 C C . THR B 1 53 ? -1.484 -7.262 -12.367 1 98.19 53 THR B C 1
ATOM 934 O O . THR B 1 53 ? -1.886 -8.312 -12.875 1 98.19 53 THR B O 1
ATOM 937 N N . GLN B 1 54 ? -0.696 -6.426 -12.93 1 97.5 54 GLN B N 1
ATOM 938 C CA . GLN B 1 54 ? -0.163 -6.734 -14.258 1 97.5 54 GLN B CA 1
ATOM 939 C C . GLN B 1 54 ? 0.683 -8.008 -14.227 1 97.5 54 GLN B C 1
ATOM 941 O O . GLN B 1 54 ? 0.651 -8.805 -15.164 1 97.5 54 GLN B O 1
ATOM 946 N N . GLU B 1 55 ? 1.428 -8.125 -13.172 1 97.06 55 GLU B N 1
ATOM 947 C CA . GLU B 1 55 ? 2.236 -9.328 -13.023 1 97.06 55 GLU B CA 1
ATOM 948 C C . GLU B 1 55 ? 1.356 -10.57 -12.875 1 97.06 55 GLU B C 1
ATOM 950 O O . GLU B 1 55 ? 1.663 -11.625 -13.438 1 97.06 55 GLU B O 1
ATOM 955 N N . VAL B 1 56 ? 0.307 -10.469 -12.164 1 95.5 56 VAL B N 1
ATOM 956 C CA . VAL B 1 56 ? -0.626 -11.578 -12.016 1 95.5 56 VAL B CA 1
ATOM 957 C C . VAL B 1 56 ? -1.169 -11.984 -13.391 1 95.5 56 VAL B C 1
ATOM 959 O O . VAL B 1 56 ? -1.259 -13.172 -13.703 1 95.5 56 VAL B O 1
ATOM 962 N N . ILE B 1 57 ? -1.516 -10.984 -14.148 1 95 57 ILE B N 1
ATOM 963 C CA . ILE B 1 57 ? -2.053 -11.219 -15.484 1 95 57 ILE B CA 1
ATOM 964 C C . ILE B 1 57 ? -1.007 -11.922 -16.344 1 95 57 ILE B C 1
ATOM 966 O O . ILE B 1 57 ? -1.324 -12.883 -17.062 1 95 57 ILE B O 1
ATOM 970 N N . ARG B 1 58 ? 0.282 -11.523 -16.219 1 94.75 58 ARG B N 1
ATOM 971 C CA . ARG B 1 58 ? 1.373 -12.133 -16.984 1 94.75 58 ARG B CA 1
ATOM 972 C C . ARG B 1 58 ? 1.54 -13.602 -16.609 1 94.75 58 ARG B C 1
ATOM 974 O O . ARG B 1 58 ? 1.714 -14.453 -17.484 1 94.75 58 ARG B O 1
ATOM 981 N N . PHE B 1 59 ? 1.431 -13.953 -15.328 1 93.75 59 PHE B N 1
ATOM 982 C CA . PHE B 1 59 ? 1.561 -15.328 -14.875 1 93.75 59 PHE B CA 1
ATOM 983 C C . PHE B 1 59 ? 0.406 -16.172 -15.391 1 93.75 59 PHE B C 1
ATOM 985 O O . PHE B 1 59 ? 0.613 -17.312 -15.844 1 93.75 59 PHE B O 1
ATOM 992 N N . LYS B 1 60 ? -0.743 -15.695 -15.359 1 90.75 60 LYS B N 1
ATOM 993 C CA . LYS B 1 60 ? -1.931 -16.438 -15.773 1 90.75 60 LYS B CA 1
ATOM 994 C C . LYS B 1 60 ? -1.916 -16.719 -17.266 1 90.75 60 LYS B C 1
ATOM 996 O O . LYS B 1 60 ? -2.34 -17.797 -17.719 1 90.75 60 LYS B O 1
ATOM 1001 N N . ARG B 1 61 ? -1.376 -15.797 -18.016 1 89.88 61 ARG B N 1
ATOM 1002 C CA . ARG B 1 61 ? -1.271 -15.969 -19.469 1 89.88 61 ARG B CA 1
ATOM 1003 C C . ARG B 1 61 ? -0.18 -16.984 -19.812 1 89.88 61 ARG B C 1
ATOM 1005 O O . ARG B 1 61 ? -0.334 -17.766 -20.75 1 89.88 61 ARG B O 1
ATOM 1012 N N . GLY B 1 62 ? 0.917 -16.906 -19.125 1 86.81 62 GLY B N 1
ATOM 1013 C CA . GLY B 1 62 ? 2.006 -17.844 -19.359 1 86.81 62 GLY B CA 1
ATOM 1014 C C . GLY B 1 62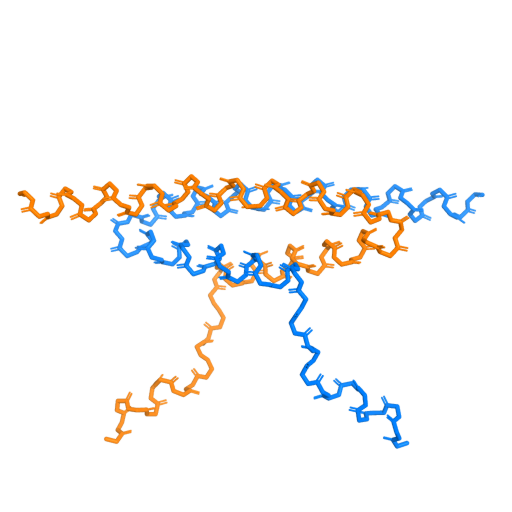 ? 1.659 -19.266 -18.984 1 86.81 62 GLY B C 1
ATOM 1015 O O . GLY B 1 62 ? 2.205 -20.219 -19.547 1 86.81 62 GLY B O 1
ATOM 1016 N N . SER B 1 63 ? 0.785 -19.391 -18.031 1 75.56 63 SER B N 1
ATOM 1017 C CA . SER B 1 63 ? 0.408 -20.734 -17.562 1 75.56 63 SER B CA 1
ATOM 1018 C C . SER B 1 63 ? -0.609 -21.359 -18.516 1 75.56 63 SER B C 1
ATOM 1020 O O . SER B 1 63 ? -0.873 -22.562 -18.422 1 75.56 63 SER B O 1
ATOM 1022 N N . GLN B 1 64 ? -1.223 -20.562 -19.359 1 74.38 64 GLN B N 1
ATOM 1023 C CA . GLN B 1 64 ? -2.205 -21.078 -20.297 1 74.38 64 GLN B CA 1
ATOM 1024 C C . GLN B 1 64 ? -1.543 -21.5 -21.609 1 74.38 64 GLN B C 1
ATOM 1026 O O . GLN B 1 64 ? -2.127 -22.25 -22.406 1 74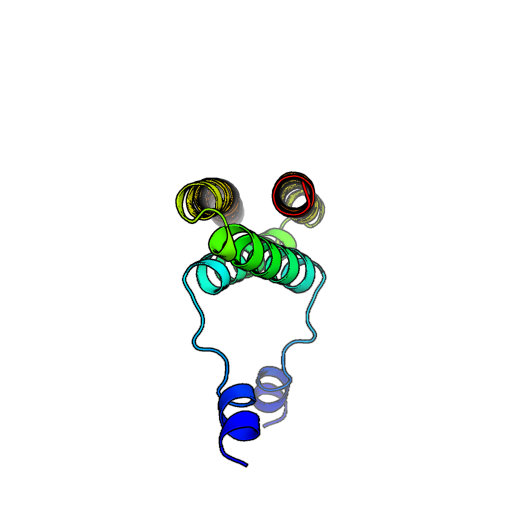.38 64 GLN B O 1
ATOM 1031 N N . ASP B 1 65 ? -0.337 -21.094 -21.812 1 58.28 65 ASP B N 1
ATOM 1032 C CA . ASP B 1 65 ? 0.384 -21.547 -23 1 58.28 65 ASP B CA 1
ATOM 1033 C C . ASP B 1 65 ? 1.243 -22.781 -22.688 1 58.28 65 ASP B C 1
ATOM 1035 O O . ASP B 1 65 ? 1.828 -22.875 -21.594 1 58.28 65 ASP B O 1
#

Solvent-accessible surface area (backbone atoms only — not comparable to full-atom values): 7176 Å² total; per-residue (Å²): 113,71,72,63,52,66,68,62,44,69,73,76,77,47,76,47,45,50,54,25,50,52,37,23,52,47,37,53,57,30,39,75,78,35,54,68,59,24,50,52,52,50,49,52,52,50,49,52,37,53,55,52,48,51,50,45,52,52,52,58,54,58,70,72,100,112,73,71,62,52,63,69,63,45,70,73,76,77,47,75,48,45,52,54,24,53,52,36,22,53,48,38,53,57,30,39,76,78,34,54,69,60,24,50,52,52,48,49,52,53,52,50,51,35,54,54,51,47,49,49,44,52,52,51,58,55,57,70,71,101

pLDDT: mean 84.86, std 22.71, range [24.14, 98.75]

Secondary structure (DSSP, 8-state):
-HHHHTTTS-----HHHHHHHHHHHHHHHHHTT-HHHHHHHHHHHHHHHHHHHHHHHHHHHHHH-/-HHHHHTTS-----HHHHHHHHHHHHHHHHHTT-HHHHHHHHHHHHHHHHHHHHHHHHHHHHTT-

Sequence (130 aa):
LASFVKATEKPELDCYDISCMNMASTLRNIANYDDVLAQEFKMKVDQLQLEATQEVIRFKRGSQDLASFVKATEKPELDCYDISCMNMASTLRNIANYDDVLAQEFKMKVDQLQLEATQEVIRFKRGSQD

Foldseek 3Di:
DVVVVVVPPPPPQDPVNVVVVVLVVVLVVVCVPPVPVSVVVVVVVVVVVVVVVVVVVVVVVVVVD/DVVVVVVPPPPPQDPVNVVVVVLVVVLVVVCVPPVPVSVVVVVVVVVVVVVVVVVVVVVVVVVVD

Radius of gyration: 17.43 Å; Cα contacts (8 Å, |Δi|>4): 97; chains: 2; bounding box: 32×53×51 Å